Protein AF-A0AAW0AUB5-F1 (afdb_monomer_lite)

Radius of gyration: 12.85 Å; chains: 1; bound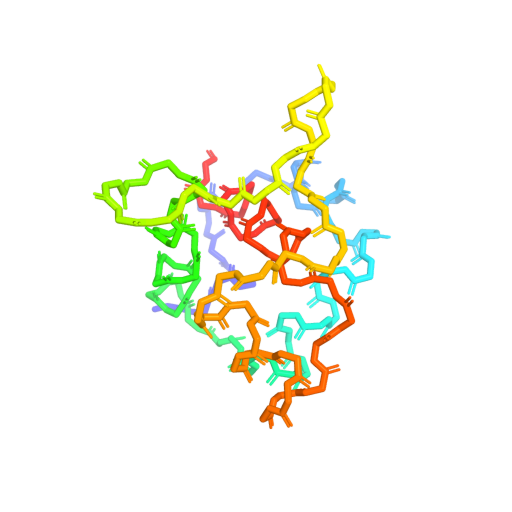ing box: 33×27×32 Å

Sequence (94 aa):
MPIWKHPGLRKSQYDQVARRHAIDCLRSNHKIRTVEDTMVIASRRTIVAQKPHTVNNSGIARQNCGCVSCRRDRDELGCKNPGKCIDTAQALIN

Secondary structure (DSSP, 8-state):
-BGGG-TTS-HHHHHHHHTSHHHHHHHHTS---BHHHHHHHHTS-S-SSSS---B-TTSPBPTT---HHHHHHHHTT--S-HHHHHHHHHHHH-

Foldseek 3Di:
DFLVPDPPFDPVLCVVLVPDPLVVLCCQQVVRGHLVSLCVLLVPDCDDDDARQDADPVRQRDQPGPDPVSVCSCPVRVDRRSRSNNVSSNSSND

Structure (mmCIF, N/CA/C/O backbone):
data_AF-A0AAW0AUB5-F1
#
_entry.id   AF-A0AAW0AUB5-F1
#
loop_
_atom_site.group_PDB
_atom_site.id
_atom_site.type_symbol
_atom_site.label_atom_id
_atom_site.label_alt_id
_atom_site.label_comp_id
_atom_site.label_asym_id
_atom_site.label_entity_id
_atom_site.label_seq_id
_atom_site.pdbx_PDB_ins_code
_atom_site.Cartn_x
_atom_site.Cartn_y
_atom_site.Cartn_z
_atom_site.occupancy
_atom_site.B_iso_or_equiv
_atom_site.auth_seq_id
_atom_site.auth_comp_id
_atom_site.auth_asym_id
_atom_site.auth_atom_id
_atom_site.pdbx_PDB_model_num
ATOM 1 N N . MET A 1 1 ? -1.048 -3.992 15.864 1.00 66.00 1 MET A N 1
ATOM 2 C CA . MET A 1 1 ? -2.498 -3.747 15.647 1.00 66.00 1 MET A CA 1
ATOM 3 C C . MET A 1 1 ? -2.888 -4.051 14.205 1.00 66.00 1 MET A C 1
ATOM 5 O O . MET A 1 1 ? -2.045 -3.862 13.329 1.00 66.00 1 MET A O 1
ATOM 9 N N . PRO A 1 2 ? -4.138 -4.479 13.939 1.00 77.19 2 PRO A N 1
ATOM 10 C CA . PRO A 1 2 ? -4.660 -4.599 12.580 1.00 77.19 2 PRO A CA 1
ATOM 11 C C . PRO A 1 2 ? -4.788 -3.224 11.914 1.00 77.19 2 PRO A C 1
ATOM 13 O O . PRO A 1 2 ? -5.439 -2.343 12.475 1.00 77.19 2 PRO A O 1
ATOM 16 N N . ILE A 1 3 ? -4.219 -3.044 10.717 1.00 75.56 3 ILE A N 1
ATOM 17 C CA . ILE A 1 3 ? -4.289 -1.756 9.993 1.00 75.56 3 ILE A CA 1
ATOM 18 C C . ILE A 1 3 ? -5.738 -1.364 9.665 1.00 75.56 3 ILE A C 1
ATOM 20 O O . ILE A 1 3 ? -6.131 -0.211 9.799 1.00 75.56 3 ILE A O 1
ATOM 24 N N . TRP A 1 4 ? -6.573 -2.352 9.344 1.00 75.06 4 TRP A N 1
ATOM 25 C CA . TRP A 1 4 ? -7.968 -2.176 8.923 1.00 75.06 4 TRP A CA 1
ATOM 26 C C . TRP A 1 4 ? -8.909 -1.644 10.010 1.00 75.06 4 TRP A C 1
ATOM 28 O O . TRP A 1 4 ? -10.039 -1.273 9.713 1.00 75.06 4 TRP A O 1
ATOM 38 N N . LYS A 1 5 ? -8.470 -1.658 11.271 1.00 71.38 5 LYS A N 1
ATOM 39 C CA . LYS A 1 5 ? -9.237 -1.175 12.428 1.00 71.38 5 LYS A CA 1
ATOM 40 C C . LYS A 1 5 ? -8.471 -0.100 13.202 1.00 71.38 5 LYS A C 1
ATOM 42 O O . LYS A 1 5 ? -8.754 0.127 14.375 1.00 71.38 5 LYS A O 1
ATOM 47 N N . HIS A 1 6 ? -7.454 0.507 12.589 1.00 67.56 6 HIS A N 1
ATOM 48 C CA . HIS A 1 6 ? -6.603 1.461 13.282 1.00 67.56 6 HIS A CA 1
ATOM 49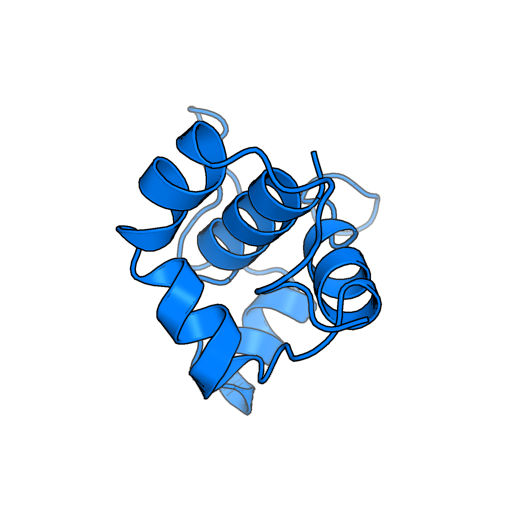 C C . HIS A 1 6 ? -7.374 2.765 13.570 1.00 67.56 6 HIS A C 1
ATOM 51 O O . HIS A 1 6 ? -7.888 3.371 12.633 1.00 67.56 6 HIS A O 1
ATOM 57 N N . PRO A 1 7 ? -7.452 3.232 14.831 1.00 63.44 7 PRO A N 1
ATOM 58 C CA . PRO A 1 7 ? -8.232 4.420 15.192 1.00 63.44 7 PRO A CA 1
ATOM 59 C C . PRO A 1 7 ? -7.663 5.722 14.611 1.00 63.44 7 PRO A C 1
ATOM 61 O O . PRO A 1 7 ? -8.402 6.684 14.433 1.00 63.44 7 PRO A O 1
ATOM 64 N N . GLY A 1 8 ? -6.369 5.750 14.269 1.00 65.94 8 GLY A N 1
ATOM 65 C CA . GLY A 1 8 ? -5.748 6.880 13.569 1.00 65.94 8 GLY A CA 1
ATOM 66 C C . GLY A 1 8 ? -6.105 6.971 12.080 1.00 65.94 8 GLY A C 1
ATOM 67 O O . GLY A 1 8 ? -5.755 7.952 11.435 1.00 65.94 8 GLY A O 1
ATOM 68 N N . LEU A 1 9 ? -6.792 5.970 11.521 1.00 69.31 9 LEU A N 1
ATOM 69 C CA . LEU A 1 9 ? -7.190 5.961 10.119 1.00 69.31 9 LEU A CA 1
ATOM 70 C C . LEU A 1 9 ? -8.429 6.845 9.930 1.00 69.31 9 LEU A C 1
ATOM 72 O O . LEU A 1 9 ? -9.528 6.491 10.366 1.00 69.31 9 LEU A O 1
ATOM 76 N N . ARG A 1 10 ? -8.283 8.006 9.277 1.00 71.75 10 ARG A N 1
ATOM 77 C CA . ARG A 1 10 ? -9.436 8.883 9.027 1.00 71.75 10 ARG A CA 1
ATOM 78 C C . ARG A 1 10 ? -10.399 8.188 8.070 1.00 71.75 10 ARG A C 1
ATOM 80 O O . ARG A 1 10 ? -10.032 7.820 6.954 1.00 71.75 10 ARG A O 1
ATOM 87 N N . LYS A 1 11 ? -11.662 8.065 8.482 1.00 70.12 11 LYS A N 1
ATOM 88 C CA . LYS A 1 11 ? -12.714 7.376 7.718 1.00 70.12 11 LYS A CA 1
ATOM 89 C C . LYS A 1 11 ? -12.841 7.886 6.273 1.00 70.12 11 LYS A C 1
ATOM 91 O O . LYS A 1 11 ? -12.963 7.086 5.357 1.00 70.12 11 LYS A O 1
ATOM 96 N N . SER A 1 12 ? -12.719 9.197 6.057 1.00 72.12 12 SER A N 1
ATOM 97 C CA . SER A 1 12 ? -12.785 9.811 4.723 1.00 72.12 12 SER A CA 1
ATOM 98 C C . SER A 1 12 ? -11.631 9.408 3.800 1.00 72.12 12 SER A C 1
ATOM 100 O O . SER A 1 12 ? -11.855 9.182 2.613 1.00 72.12 12 SER A O 1
ATOM 102 N N . GLN A 1 13 ? -10.409 9.292 4.327 1.00 69.75 13 GLN A N 1
ATOM 103 C CA . GLN A 1 13 ? -9.269 8.783 3.565 1.00 69.75 13 GLN A CA 1
ATOM 104 C C . GLN A 1 13 ? -9.473 7.301 3.278 1.00 69.75 13 GLN A C 1
ATOM 106 O O . GLN A 1 13 ? -9.383 6.903 2.120 1.00 69.75 13 GLN A O 1
ATOM 111 N N . TYR A 1 14 ? -9.839 6.507 4.291 1.00 73.56 14 TYR A N 1
ATOM 112 C CA . TYR A 1 14 ? -10.118 5.082 4.115 1.00 73.56 14 TYR A CA 1
ATOM 113 C C . TYR A 1 14 ? -11.153 4.828 3.020 1.00 73.56 14 TYR A C 1
ATOM 115 O O . TYR A 1 14 ? -10.886 4.029 2.132 1.00 73.56 14 TYR A O 1
ATOM 123 N N . ASP A 1 15 ? -12.273 5.550 3.007 1.00 73.25 15 ASP A N 1
ATOM 124 C CA . ASP A 1 15 ? -13.322 5.390 1.994 1.00 73.25 15 ASP A CA 1
ATOM 125 C C . ASP A 1 15 ? -12.826 5.723 0.573 1.00 73.25 15 ASP A C 1
ATOM 127 O O . ASP A 1 15 ? -13.246 5.094 -0.404 1.00 73.25 15 ASP A O 1
ATOM 131 N N . GLN A 1 16 ? -11.892 6.673 0.436 1.00 71.50 16 GLN A N 1
ATOM 132 C CA . GLN A 1 16 ? -11.257 6.996 -0.846 1.00 71.50 16 GLN A CA 1
ATOM 133 C C . GLN A 1 16 ? -10.286 5.907 -1.312 1.00 71.50 16 GLN A C 1
ATOM 135 O O . GLN A 1 16 ? -10.226 5.612 -2.510 1.00 71.50 16 GLN A O 1
ATOM 140 N N . VAL A 1 17 ? -9.510 5.310 -0.401 1.00 73.88 17 VAL A N 1
ATOM 141 C CA . VAL A 1 17 ? -8.569 4.237 -0.756 1.00 73.88 17 VAL A CA 1
ATOM 142 C C . VAL A 1 17 ? -9.258 2.879 -0.886 1.00 73.88 17 VAL A C 1
ATOM 144 O O . VAL A 1 17 ? -8.837 2.080 -1.718 1.00 73.88 17 VAL A O 1
ATOM 147 N N . ALA A 1 18 ? -10.336 2.622 -0.139 1.00 70.19 18 ALA A N 1
ATOM 148 C CA . ALA A 1 18 ? -11.077 1.355 -0.114 1.00 70.19 18 ALA A CA 1
ATOM 149 C C . ALA A 1 18 ? -11.697 1.006 -1.467 1.00 70.19 18 ALA A C 1
ATOM 151 O O . ALA A 1 18 ? -11.841 -0.164 -1.800 1.00 70.19 18 ALA A O 1
ATOM 152 N N . ARG A 1 19 ? -12.007 2.019 -2.281 1.00 68.00 19 ARG A N 1
ATOM 153 C CA . ARG A 1 19 ? -12.510 1.844 -3.652 1.00 68.00 19 ARG A CA 1
ATOM 154 C C . ARG A 1 19 ? -11.414 1.499 -4.662 1.00 68.00 19 ARG A C 1
ATOM 156 O O . ARG A 1 19 ? -11.708 1.252 -5.828 1.00 68.00 19 ARG A O 1
ATOM 163 N N . ARG A 1 20 ? -10.139 1.517 -4.261 1.00 78.00 20 ARG A N 1
ATOM 164 C CA . ARG A 1 20 ? -9.018 1.193 -5.146 1.00 78.00 20 ARG A CA 1
ATOM 165 C C . ARG A 1 20 ? -8.767 -0.311 -5.109 1.00 78.00 20 ARG A C 1
ATOM 167 O O . ARG A 1 20 ? -8.512 -0.865 -4.048 1.00 78.00 20 ARG A O 1
ATOM 174 N N . HIS A 1 21 ? -8.634 -0.929 -6.283 1.00 80.56 21 HIS A N 1
ATOM 175 C CA . HIS A 1 21 ? -8.159 -2.318 -6.430 1.00 80.56 21 HIS A CA 1
ATOM 176 C C . HIS A 1 21 ? -6.819 -2.606 -5.722 1.00 80.56 21 HIS A C 1
ATOM 178 O O . HIS A 1 21 ? -6.471 -3.757 -5.469 1.00 80.56 21 HIS A O 1
ATOM 184 N N . ALA A 1 22 ? -6.048 -1.561 -5.408 1.00 82.25 22 ALA A N 1
ATOM 185 C CA . ALA A 1 22 ? -4.832 -1.670 -4.619 1.00 82.25 22 ALA A CA 1
ATOM 186 C C . ALA A 1 22 ? -5.094 -2.188 -3.194 1.00 82.25 22 ALA A C 1
ATOM 188 O O . ALA A 1 22 ? -4.266 -2.937 -2.695 1.00 82.25 22 ALA A O 1
ATOM 189 N N . ILE A 1 23 ? -6.226 -1.864 -2.554 1.00 85.44 23 ILE A N 1
ATOM 190 C CA . ILE A 1 23 ? -6.537 -2.374 -1.207 1.00 85.44 23 ILE A CA 1
ATOM 191 C C . ILE A 1 23 ? -6.766 -3.883 -1.215 1.00 85.44 23 ILE A C 1
ATOM 193 O O . ILE A 1 23 ? -6.251 -4.583 -0.341 1.00 85.44 23 ILE A O 1
ATOM 197 N N . ASP A 1 24 ? -7.466 -4.389 -2.230 1.00 86.38 24 ASP A N 1
ATOM 198 C CA . ASP A 1 24 ? -7.670 -5.827 -2.387 1.00 86.38 24 ASP A CA 1
ATOM 199 C C . ASP A 1 24 ? -6.335 -6.521 -2.632 1.00 86.38 24 ASP A C 1
ATOM 201 O O . ASP A 1 24 ? -6.024 -7.496 -1.959 1.00 86.38 24 ASP A O 1
ATOM 205 N N . CYS A 1 25 ? -5.486 -5.952 -3.494 1.00 88.38 25 CYS A N 1
ATOM 206 C CA . CYS A 1 25 ? -4.140 -6.464 -3.745 1.00 88.38 25 CYS A CA 1
ATOM 207 C C . CYS A 1 25 ? -3.268 -6.465 -2.477 1.00 88.38 25 CYS A C 1
ATOM 209 O O . CYS A 1 25 ? -2.569 -7.442 -2.205 1.00 88.38 25 CYS A O 1
ATOM 211 N N . LEU A 1 26 ? -3.320 -5.405 -1.664 1.00 87.44 26 LEU A N 1
ATOM 212 C CA . LEU A 1 26 ? -2.606 -5.343 -0.386 1.00 87.44 26 LEU A CA 1
ATOM 213 C C . LEU A 1 26 ? -3.081 -6.447 0.574 1.00 87.44 26 LEU A C 1
ATOM 215 O O . LEU A 1 26 ? -2.270 -7.036 1.288 1.00 87.44 26 LEU A O 1
ATOM 219 N N . ARG A 1 27 ? -4.380 -6.765 0.564 1.00 87.19 27 ARG A N 1
ATOM 220 C CA . ARG A 1 27 ? -4.978 -7.787 1.430 1.00 87.19 27 ARG A CA 1
ATOM 221 C C . ARG A 1 27 ? -4.743 -9.215 0.930 1.00 87.19 27 ARG A C 1
ATOM 223 O O . ARG A 1 27 ? -4.425 -10.080 1.741 1.00 87.19 27 ARG A O 1
ATOM 230 N N . SER A 1 28 ? -4.912 -9.479 -0.365 1.00 88.56 28 SER A N 1
ATOM 231 C CA . SER A 1 28 ? -4.841 -10.826 -0.946 1.00 88.56 28 SER A CA 1
ATOM 232 C C . SER A 1 28 ? -3.419 -11.219 -1.332 1.00 88.56 28 SER A C 1
ATOM 234 O O . SER A 1 28 ? -2.940 -12.277 -0.930 1.00 88.56 28 SER A O 1
ATOM 236 N N . ASN A 1 29 ? -2.731 -10.353 -2.077 1.00 89.38 29 ASN A N 1
ATOM 237 C CA . ASN A 1 29 ? -1.453 -10.671 -2.708 1.00 89.38 29 ASN A CA 1
ATOM 238 C C . ASN A 1 29 ? -0.297 -10.349 -1.763 1.00 89.38 29 ASN A C 1
ATOM 240 O O . ASN A 1 29 ? 0.532 -11.209 -1.484 1.00 89.38 29 ASN A O 1
ATOM 244 N N . HIS A 1 30 ? -0.287 -9.139 -1.19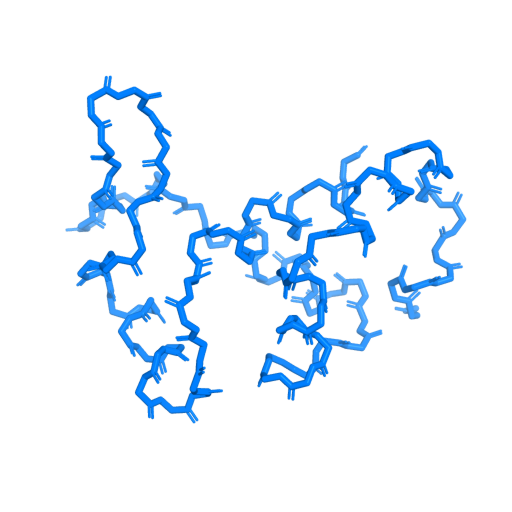5 1.00 85.75 30 HIS A N 1
ATOM 245 C CA . HIS A 1 30 ? 0.731 -8.735 -0.217 1.00 85.75 30 HIS A CA 1
ATOM 246 C C . HIS A 1 30 ? 0.436 -9.220 1.210 1.00 85.75 30 HIS A C 1
ATOM 248 O O . HIS A 1 30 ? 1.295 -9.097 2.077 1.00 85.75 30 HIS A O 1
ATOM 254 N N . LYS A 1 31 ? -0.759 -9.781 1.458 1.00 87.88 31 LYS A N 1
ATOM 255 C CA . LYS A 1 31 ? -1.179 -10.380 2.739 1.00 87.88 31 LYS A CA 1
ATOM 256 C C . LYS A 1 31 ? -0.976 -9.470 3.958 1.00 87.88 31 LYS A C 1
ATOM 258 O O . LYS A 1 31 ? -0.715 -9.953 5.058 1.00 87.88 31 LYS A O 1
ATOM 263 N N . ILE A 1 32 ? -1.147 -8.162 3.779 1.00 87.25 32 ILE A N 1
ATOM 264 C CA . ILE A 1 32 ? -0.960 -7.164 4.834 1.00 87.25 32 ILE A CA 1
ATOM 265 C C . ILE A 1 32 ? -2.049 -7.313 5.892 1.00 87.25 32 ILE A C 1
ATOM 267 O O . ILE A 1 32 ? -3.251 -7.224 5.608 1.00 87.25 32 ILE A O 1
ATOM 271 N N . ARG A 1 33 ? -1.623 -7.512 7.141 1.00 85.06 33 ARG A N 1
ATOM 272 C CA . ARG A 1 33 ? -2.529 -7.674 8.285 1.00 85.06 33 ARG A CA 1
ATOM 273 C C . ARG A 1 33 ? -2.319 -6.594 9.328 1.00 85.06 33 ARG A C 1
ATOM 275 O O . ARG A 1 33 ? -3.290 -6.171 9.957 1.00 85.06 33 ARG A O 1
ATOM 282 N N . THR A 1 34 ? -1.088 -6.129 9.494 1.00 86.38 34 THR A N 1
ATOM 283 C CA . THR A 1 34 ? -0.716 -5.203 10.560 1.00 86.38 34 THR A CA 1
ATOM 284 C C . THR A 1 34 ? -0.343 -3.816 10.039 1.00 86.38 34 THR A C 1
ATOM 286 O O . THR A 1 34 ? -0.074 -3.609 8.854 1.00 86.38 34 THR A O 1
ATOM 289 N N . VAL A 1 35 ? -0.348 -2.835 10.947 1.00 83.25 35 VAL A N 1
ATOM 290 C CA . VAL A 1 35 ? 0.173 -1.487 10.663 1.00 83.25 35 VAL A CA 1
ATOM 291 C C . VAL A 1 35 ? 1.651 -1.555 10.276 1.00 83.25 35 VAL A C 1
ATOM 293 O O . VAL A 1 35 ? 2.069 -0.860 9.360 1.00 83.25 35 VAL A O 1
ATOM 296 N N . GLU A 1 36 ? 2.418 -2.438 10.912 1.00 83.50 36 GLU A N 1
ATOM 297 C CA . GLU A 1 36 ? 3.838 -2.636 10.626 1.00 83.50 36 GLU A CA 1
ATOM 298 C C . GLU A 1 36 ? 4.073 -3.147 9.201 1.00 83.50 36 GLU A C 1
ATOM 300 O O . GLU A 1 36 ? 4.833 -2.530 8.460 1.00 83.50 36 GLU A O 1
ATOM 305 N N . ASP A 1 37 ? 3.324 -4.161 8.756 1.00 85.06 37 ASP A N 1
ATOM 306 C CA . ASP A 1 37 ? 3.358 -4.634 7.361 1.00 85.06 37 ASP A CA 1
ATOM 307 C C . ASP A 1 37 ? 3.055 -3.496 6.371 1.00 85.06 37 ASP A C 1
ATOM 309 O O . ASP A 1 37 ? 3.665 -3.374 5.304 1.00 85.06 37 ASP A O 1
ATOM 313 N N . THR A 1 38 ? 2.102 -2.635 6.739 1.00 85.56 38 THR A N 1
ATOM 314 C CA . THR A 1 38 ? 1.700 -1.486 5.920 1.00 85.56 38 THR A CA 1
ATOM 315 C C . THR A 1 38 ? 2.818 -0.450 5.864 1.00 85.56 38 THR A C 1
ATOM 317 O O . THR A 1 38 ? 3.123 0.048 4.783 1.00 85.56 38 THR A O 1
ATOM 320 N N . MET A 1 39 ? 3.481 -0.172 6.989 1.00 83.81 39 MET A N 1
ATOM 321 C CA . MET A 1 39 ? 4.645 0.713 7.055 1.00 83.81 39 MET A CA 1
ATOM 322 C C . MET A 1 39 ? 5.822 0.163 6.252 1.00 83.81 39 MET A C 1
ATOM 324 O O . MET A 1 39 ? 6.466 0.929 5.541 1.00 83.81 39 MET A O 1
ATOM 328 N N . VAL A 1 40 ? 6.085 -1.146 6.283 1.00 85.69 40 VAL A N 1
ATOM 329 C CA . VAL A 1 40 ? 7.120 -1.783 5.451 1.00 85.69 40 VAL A CA 1
ATOM 330 C C . VAL A 1 40 ? 6.847 -1.555 3.967 1.00 85.69 40 VAL A C 1
ATOM 332 O O . VAL A 1 40 ? 7.772 -1.273 3.216 1.00 85.69 40 VAL A O 1
ATOM 335 N N . ILE A 1 41 ? 5.593 -1.639 3.522 1.00 84.88 41 ILE A N 1
ATOM 336 C CA . ILE A 1 41 ? 5.235 -1.399 2.116 1.00 84.88 41 ILE A CA 1
ATOM 337 C C . ILE A 1 41 ? 5.265 0.097 1.785 1.00 84.88 41 ILE A C 1
ATOM 339 O O . ILE A 1 41 ? 5.813 0.484 0.757 1.00 84.88 41 ILE A O 1
ATOM 343 N N . ALA A 1 42 ? 4.734 0.949 2.659 1.00 82.38 42 ALA A N 1
ATOM 344 C CA . ALA A 1 42 ? 4.694 2.398 2.475 1.00 82.38 42 ALA A CA 1
ATOM 345 C C . ALA A 1 42 ? 6.092 3.046 2.504 1.00 82.38 42 ALA A C 1
ATOM 347 O O . ALA A 1 42 ? 6.346 4.037 1.813 1.00 82.38 42 ALA A O 1
ATOM 348 N N . SER A 1 43 ? 7.009 2.470 3.287 1.00 77.81 43 SER A N 1
ATOM 349 C CA . SER A 1 43 ? 8.412 2.884 3.398 1.00 77.81 43 SER A CA 1
ATOM 350 C C . SER A 1 43 ? 9.279 2.414 2.235 1.00 77.81 43 SER A C 1
ATOM 352 O O . SER A 1 43 ? 10.409 2.894 2.113 1.00 77.81 43 SER A O 1
ATOM 354 N N . ARG A 1 44 ? 8.754 1.573 1.324 1.00 75.88 44 ARG A N 1
ATOM 355 C CA . ARG A 1 44 ? 9.338 1.340 -0.010 1.00 75.88 44 ARG A CA 1
ATOM 356 C C . ARG A 1 44 ? 9.176 2.623 -0.822 1.00 75.88 44 ARG A C 1
ATOM 358 O O . ARG A 1 44 ? 8.383 2.702 -1.755 1.00 75.88 44 ARG A O 1
ATOM 365 N N . ARG A 1 45 ? 9.887 3.675 -0.411 1.00 58.75 45 ARG A N 1
ATOM 366 C CA . ARG A 1 45 ? 9.875 4.972 -1.068 1.00 58.75 45 ARG A CA 1
ATOM 367 C C . ARG A 1 45 ? 10.275 4.749 -2.516 1.00 58.75 45 ARG A C 1
ATOM 369 O O . ARG A 1 45 ? 11.336 4.211 -2.818 1.00 58.75 45 ARG A O 1
ATOM 376 N N . THR A 1 46 ? 9.450 5.288 -3.399 1.00 53.44 46 THR A N 1
ATOM 377 C CA . THR A 1 46 ? 9.713 5.499 -4.824 1.00 53.44 46 THR A CA 1
ATOM 378 C C . THR A 1 46 ? 11.010 6.288 -5.091 1.00 53.44 46 THR A C 1
ATOM 380 O O . THR A 1 46 ? 11.485 6.323 -6.226 1.00 53.44 46 THR A O 1
ATOM 383 N N . ILE A 1 47 ? 11.611 6.869 -4.043 1.00 46.81 47 ILE A N 1
ATOM 384 C CA . ILE A 1 47 ? 12.725 7.815 -4.064 1.00 46.81 47 ILE A CA 1
ATOM 385 C C . ILE A 1 47 ? 13.764 7.446 -2.983 1.00 46.81 47 ILE A C 1
ATOM 387 O O . ILE A 1 47 ? 13.866 8.169 -2.005 1.00 46.81 47 ILE A O 1
ATOM 391 N N . VAL A 1 48 ? 14.533 6.351 -3.083 1.00 42.38 48 VAL A N 1
ATOM 392 C CA . VAL A 1 48 ? 15.850 6.278 -2.399 1.00 42.38 48 VAL A CA 1
ATOM 393 C C . VAL A 1 48 ? 16.859 5.418 -3.195 1.00 42.38 48 VAL A C 1
ATOM 395 O O . VAL A 1 48 ? 16.811 4.193 -3.225 1.00 42.38 48 VAL A O 1
ATOM 398 N N . ALA A 1 49 ? 17.790 6.133 -3.827 1.00 41.75 49 ALA A N 1
ATOM 399 C CA . ALA A 1 49 ? 19.234 5.884 -3.936 1.00 41.75 49 ALA A CA 1
ATOM 400 C C . ALA A 1 49 ? 19.891 4.834 -4.855 1.00 41.75 49 ALA A C 1
ATOM 402 O O . ALA A 1 49 ? 21.092 4.994 -5.033 1.00 41.75 49 ALA A O 1
ATOM 403 N N . GLN A 1 50 ? 19.248 3.846 -5.499 1.00 42.22 50 GLN A N 1
ATOM 404 C CA . GLN A 1 50 ? 20.025 2.982 -6.438 1.00 42.22 50 GLN A CA 1
ATOM 405 C C . GLN A 1 50 ? 19.375 2.632 -7.783 1.00 42.22 50 GLN A C 1
ATOM 407 O O . GLN A 1 50 ? 20.096 2.475 -8.763 1.00 42.22 50 GLN A O 1
ATOM 412 N N . LYS A 1 51 ? 18.043 2.619 -7.892 1.00 47.28 51 LYS A N 1
ATOM 413 C CA . LYS A 1 51 ? 17.293 2.723 -9.161 1.00 47.28 51 LYS A CA 1
ATOM 414 C C . LYS A 1 51 ? 15.943 3.370 -8.830 1.00 47.28 51 LYS A C 1
ATOM 416 O O . LYS A 1 51 ? 15.162 2.728 -8.126 1.00 47.28 51 LYS A O 1
ATOM 421 N N . PRO A 1 52 ? 15.661 4.615 -9.255 1.00 53.03 52 PRO A N 1
ATOM 422 C CA . PRO A 1 52 ? 14.395 5.266 -8.931 1.00 53.03 52 PRO A CA 1
ATOM 423 C C . PRO A 1 52 ? 13.241 4.421 -9.468 1.00 53.03 52 PRO A C 1
ATOM 425 O O . PRO A 1 52 ? 13.353 3.812 -10.540 1.00 53.03 52 PRO A O 1
ATOM 428 N N . HIS A 1 53 ? 12.126 4.367 -8.732 1.00 57.44 53 HIS A N 1
ATOM 429 C CA . HIS A 1 53 ? 10.904 3.860 -9.340 1.00 57.44 53 HIS A CA 1
ATOM 430 C C . HIS A 1 53 ? 10.685 4.657 -10.621 1.00 57.44 53 HIS A C 1
ATOM 432 O O . HIS A 1 53 ? 10.728 5.886 -10.602 1.00 57.44 53 HIS A O 1
ATOM 438 N N . THR A 1 54 ? 10.505 3.968 -11.746 1.00 56.28 54 THR A N 1
ATOM 439 C CA . THR A 1 54 ? 10.232 4.665 -13.001 1.00 56.28 54 THR A CA 1
ATOM 440 C C . THR A 1 54 ? 8.846 5.273 -12.857 1.00 56.28 54 THR A C 1
ATOM 442 O O . THR A 1 54 ? 7.832 4.590 -12.966 1.00 56.28 54 THR A O 1
ATOM 445 N N . VAL A 1 55 ? 8.800 6.551 -12.504 1.00 59.00 55 VAL A N 1
ATOM 446 C CA . VAL A 1 55 ? 7.594 7.366 -12.571 1.00 59.00 55 VAL A CA 1
ATOM 447 C C . VAL A 1 55 ? 7.414 7.821 -14.019 1.00 59.00 55 VAL A C 1
ATOM 449 O O . VAL A 1 55 ? 8.351 7.815 -14.826 1.00 59.00 55 VAL A O 1
ATOM 452 N N . ASN A 1 56 ? 6.184 8.102 -14.429 1.00 58.75 56 ASN A N 1
ATOM 453 C CA . ASN A 1 56 ? 5.964 8.822 -15.681 1.00 58.75 56 ASN A CA 1
ATOM 454 C C . ASN A 1 56 ? 6.332 10.311 -15.500 1.00 58.75 56 ASN A C 1
ATOM 456 O O . ASN A 1 56 ? 6.596 10.757 -14.384 1.00 58.75 56 ASN A O 1
ATOM 460 N N . ASN A 1 57 ? 6.320 11.090 -16.586 1.00 56.81 57 ASN A N 1
ATOM 461 C CA . ASN A 1 57 ? 6.597 12.536 -16.537 1.00 56.81 57 ASN A CA 1
ATOM 462 C C . ASN A 1 57 ? 5.612 13.318 -15.639 1.00 56.81 57 ASN A C 1
ATOM 464 O O . ASN A 1 57 ? 5.863 14.471 -15.319 1.00 56.81 57 ASN A O 1
ATOM 468 N N . SER A 1 58 ? 4.508 12.693 -15.218 1.00 54.69 58 SER A N 1
ATOM 469 C CA . SER A 1 58 ? 3.500 13.255 -14.313 1.00 54.69 58 SER A CA 1
ATOM 470 C C . SER A 1 58 ? 3.736 12.894 -12.838 1.00 54.69 58 SER A C 1
ATOM 472 O O . SER A 1 58 ? 2.872 13.162 -12.009 1.00 54.69 58 SER A O 1
ATOM 474 N N . GLY A 1 59 ? 4.854 12.239 -12.498 1.00 59.91 59 GLY A N 1
ATOM 475 C CA . GLY A 1 59 ? 5.169 11.826 -11.124 1.00 59.91 59 GLY A CA 1
ATOM 476 C C . GLY A 1 59 ? 4.387 10.604 -10.624 1.00 59.91 59 GLY A C 1
ATOM 477 O O . GLY A 1 59 ? 4.495 10.243 -9.456 1.00 59.91 59 GLY A O 1
ATOM 478 N N . ILE A 1 60 ? 3.621 9.935 -11.490 1.00 59.47 60 ILE A N 1
ATOM 479 C CA . ILE A 1 60 ? 2.820 8.754 -11.149 1.00 59.47 60 ILE A CA 1
ATOM 480 C C . ILE A 1 60 ? 3.681 7.499 -11.307 1.00 59.47 60 ILE A C 1
ATOM 482 O O . ILE A 1 60 ? 4.331 7.299 -12.339 1.00 59.47 60 ILE A O 1
ATOM 486 N N . ALA A 1 61 ? 3.652 6.614 -10.308 1.00 62.78 61 ALA A N 1
ATOM 487 C CA . ALA A 1 61 ? 4.347 5.334 -10.359 1.00 62.78 61 ALA A CA 1
ATOM 488 C C . ALA A 1 61 ? 3.864 4.481 -11.548 1.00 62.78 61 ALA A C 1
ATOM 490 O O . ALA A 1 61 ? 2.669 4.203 -11.699 1.00 62.78 61 ALA A O 1
ATOM 491 N N . ARG A 1 62 ? 4.794 4.037 -12.408 1.00 67.56 62 ARG A N 1
ATOM 492 C CA . ARG A 1 62 ? 4.448 3.164 -13.537 1.00 67.56 62 ARG A CA 1
ATOM 493 C C . ARG A 1 62 ? 3.996 1.790 -13.046 1.00 67.56 62 ARG A C 1
ATOM 495 O O . ARG A 1 62 ? 4.572 1.218 -12.121 1.00 67.56 62 ARG A O 1
ATOM 502 N N . GLN A 1 63 ? 3.021 1.223 -13.756 1.00 69.00 63 GLN A N 1
ATOM 503 C CA . GLN A 1 63 ? 2.518 -0.140 -13.532 1.00 69.00 63 GLN A CA 1
ATOM 504 C C . GLN A 1 63 ? 3.625 -1.199 -13.626 1.00 69.00 63 GLN A C 1
ATOM 506 O O . GLN A 1 63 ? 3.635 -2.169 -12.874 1.00 69.00 63 GLN A O 1
ATOM 511 N N . ASN A 1 64 ? 4.582 -0.991 -14.527 1.00 70.44 64 ASN A N 1
ATOM 512 C CA . ASN A 1 64 ? 5.659 -1.920 -14.846 1.00 70.44 64 ASN A CA 1
ATOM 513 C C . ASN A 1 64 ? 7.006 -1.507 -14.239 1.00 70.44 64 ASN A C 1
ATOM 515 O O . ASN A 1 64 ? 8.048 -1.801 -14.829 1.00 70.44 64 ASN A O 1
ATOM 519 N N . CYS A 1 65 ? 6.998 -0.829 -13.084 1.00 75.50 65 CYS A N 1
ATOM 520 C CA . CYS A 1 65 ? 8.222 -0.351 -12.451 1.00 75.50 65 CYS A CA 1
ATOM 521 C C . CYS A 1 65 ? 9.307 -1.446 -12.416 1.00 75.50 65 CYS A C 1
ATOM 523 O O . CYS A 1 65 ? 9.092 -2.559 -11.926 1.00 75.50 65 CYS A O 1
ATOM 525 N N . GLY A 1 66 ? 10.478 -1.123 -12.971 1.00 71.44 66 GLY A N 1
ATOM 526 C CA . GLY A 1 66 ? 11.609 -2.042 -13.111 1.00 71.44 66 GLY A CA 1
ATOM 527 C C . GLY A 1 66 ? 12.413 -2.275 -11.830 1.00 71.44 66 GLY A C 1
ATOM 528 O O . GLY A 1 66 ? 13.442 -2.947 -11.896 1.00 71.44 66 GLY A O 1
ATOM 529 N N . CYS A 1 67 ? 11.979 -1.717 -10.695 1.00 75.94 67 CYS A N 1
ATOM 530 C CA . CYS A 1 67 ? 12.655 -1.865 -9.411 1.00 75.94 67 CYS A CA 1
ATOM 531 C C . CYS A 1 67 ? 12.634 -3.329 -8.936 1.00 75.94 67 CYS A C 1
ATOM 533 O O . CYS A 1 67 ? 11.678 -4.051 -9.223 1.00 75.94 67 CYS A O 1
ATOM 535 N N . VAL A 1 68 ? 13.668 -3.774 -8.211 1.00 80.38 68 VAL A N 1
ATOM 536 C CA . VAL A 1 68 ? 13.786 -5.177 -7.761 1.00 80.38 68 VAL A CA 1
ATOM 537 C C . VAL A 1 68 ? 12.592 -5.571 -6.892 1.00 80.38 68 VAL A C 1
ATOM 539 O O . VAL A 1 68 ? 11.963 -6.586 -7.162 1.00 80.38 68 VAL A O 1
ATOM 542 N N . SER A 1 69 ? 12.206 -4.727 -5.933 1.00 80.06 69 SER A N 1
ATOM 543 C CA . SER A 1 69 ? 11.050 -4.972 -5.060 1.00 80.06 69 SER A CA 1
ATOM 544 C C . SER A 1 69 ? 9.735 -5.057 -5.842 1.00 80.06 69 SER A C 1
ATOM 546 O O . SER A 1 69 ? 8.927 -5.942 -5.607 1.00 80.06 69 SE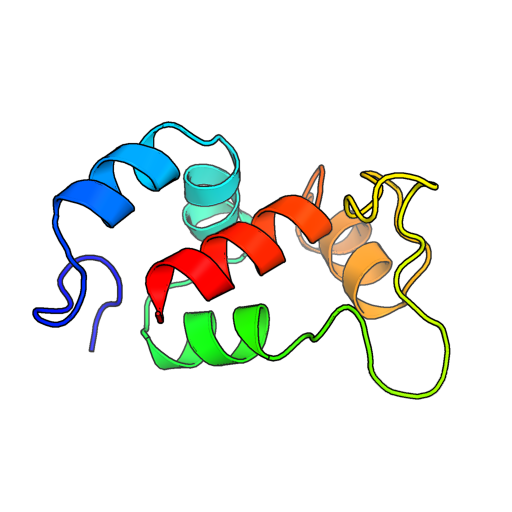R A O 1
ATOM 548 N N . CYS A 1 70 ? 9.547 -4.187 -6.834 1.00 80.06 70 CYS A N 1
ATOM 549 C CA . CYS A 1 70 ? 8.366 -4.137 -7.693 1.00 80.06 70 CYS A CA 1
ATOM 550 C C . CYS A 1 70 ? 8.280 -5.360 -8.597 1.00 80.06 70 CYS A C 1
ATOM 552 O O . CYS A 1 70 ? 7.203 -5.879 -8.859 1.00 80.06 70 CYS A O 1
ATOM 554 N N . ARG A 1 71 ? 9.422 -5.782 -9.143 1.00 82.50 71 ARG A N 1
ATOM 555 C CA . ARG A 1 71 ?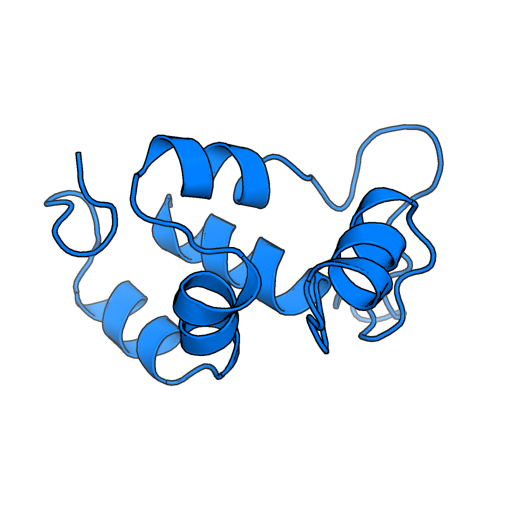 9.523 -6.988 -9.955 1.00 82.50 71 ARG A CA 1
ATOM 556 C C . ARG A 1 71 ? 9.197 -8.206 -9.101 1.00 82.50 71 ARG A C 1
ATOM 558 O O . ARG A 1 71 ? 8.317 -8.963 -9.471 1.00 82.50 71 ARG A O 1
ATOM 565 N N . ARG A 1 72 ? 9.800 -8.301 -7.917 1.00 84.12 72 ARG A N 1
ATOM 566 C CA . ARG A 1 72 ? 9.517 -9.350 -6.940 1.00 84.12 72 ARG A CA 1
ATOM 567 C C . ARG A 1 72 ? 8.035 -9.408 -6.567 1.00 84.12 72 ARG A C 1
ATOM 569 O O . ARG A 1 72 ? 7.442 -10.473 -6.610 1.00 84.12 72 ARG A O 1
ATOM 576 N N . ASP A 1 73 ? 7.410 -8.269 -6.279 1.00 86.38 73 ASP A N 1
ATOM 577 C CA . ASP A 1 73 ? 5.980 -8.215 -5.960 1.00 86.38 73 ASP A CA 1
ATOM 578 C C . ASP A 1 73 ? 5.100 -8.674 -7.145 1.00 86.38 73 ASP A C 1
ATOM 580 O O . ASP A 1 73 ? 4.042 -9.269 -6.942 1.00 86.38 73 ASP A O 1
ATOM 584 N N . ARG A 1 74 ? 5.510 -8.417 -8.394 1.00 86.56 74 ARG A N 1
ATOM 585 C CA . ARG A 1 74 ? 4.794 -8.910 -9.584 1.00 86.56 74 ARG A CA 1
ATOM 586 C C . ARG A 1 74 ? 4.983 -10.412 -9.780 1.00 86.56 74 ARG A C 1
ATOM 588 O O . ARG A 1 74 ? 3.997 -11.116 -9.974 1.00 86.56 74 ARG A O 1
ATOM 595 N N . ASP A 1 75 ? 6.225 -10.873 -9.704 1.00 87.12 75 ASP A N 1
ATOM 596 C CA . ASP A 1 75 ? 6.613 -12.236 -10.065 1.00 87.12 75 ASP A CA 1
ATOM 597 C C . ASP A 1 75 ? 6.273 -13.240 -8.951 1.00 87.12 75 ASP A C 1
ATOM 599 O O . ASP A 1 75 ? 5.784 -14.329 -9.232 1.00 87.12 75 ASP A O 1
ATOM 603 N N . GLU A 1 76 ? 6.475 -12.871 -7.681 1.00 87.62 76 GLU A N 1
ATOM 604 C CA . GLU A 1 76 ? 6.245 -13.758 -6.530 1.00 87.62 76 GLU A CA 1
ATOM 605 C C . GLU A 1 76 ? 4.847 -13.606 -5.920 1.00 87.62 76 GLU A C 1
ATOM 607 O O . GLU A 1 76 ? 4.279 -14.584 -5.438 1.00 87.62 76 GLU A O 1
ATOM 612 N N . LEU A 1 77 ? 4.282 -12.391 -5.907 1.00 86.38 77 LEU A N 1
ATOM 613 C CA . LEU A 1 77 ? 2.990 -12.119 -5.256 1.00 86.38 77 LEU A CA 1
ATOM 614 C C . LEU A 1 77 ? 1.838 -11.941 -6.255 1.00 86.38 77 LEU A C 1
ATOM 616 O O . LEU A 1 77 ? 0.689 -11.788 -5.843 1.00 86.38 77 LEU A O 1
ATOM 620 N N . GLY A 1 78 ? 2.113 -11.915 -7.563 1.00 86.94 78 GLY A N 1
ATOM 621 C CA . GLY A 1 78 ? 1.095 -11.666 -8.587 1.00 86.94 78 GLY A CA 1
ATOM 622 C C . GLY A 1 78 ? 0.492 -10.258 -8.518 1.00 86.94 78 GLY A C 1
ATOM 623 O O . GLY A 1 78 ? -0.629 -10.028 -8.982 1.00 86.94 78 GLY A O 1
ATOM 624 N N . CYS A 1 79 ? 1.183 -9.295 -7.897 1.00 86.69 79 CYS A N 1
ATOM 625 C CA . CYS A 1 79 ? 0.741 -7.903 -7.876 1.00 86.69 79 CYS A CA 1
ATOM 626 C C . CYS A 1 79 ? 0.733 -7.348 -9.304 1.00 86.69 79 CYS A C 1
ATOM 628 O O . CYS A 1 79 ? 1.706 -7.493 -10.024 1.00 86.69 79 CYS A O 1
ATOM 630 N N . LYS A 1 80 ? -0.340 -6.684 -9.746 1.00 84.19 80 LYS A N 1
ATOM 631 C CA . LYS A 1 80 ? -0.388 -6.100 -11.105 1.00 84.19 80 LYS A CA 1
ATOM 632 C C . LYS A 1 80 ? 0.231 -4.705 -11.180 1.00 84.19 80 LYS A C 1
ATOM 634 O O . LYS A 1 80 ? 0.687 -4.283 -12.237 1.00 84.19 80 LYS A O 1
ATOM 639 N N . ASN A 1 81 ? 0.210 -3.967 -10.071 1.00 83.94 81 ASN A N 1
ATOM 640 C CA . ASN A 1 81 ? 0.755 -2.615 -9.994 1.00 83.94 81 ASN A CA 1
ATOM 641 C C . ASN A 1 81 ? 1.273 -2.320 -8.574 1.00 83.94 81 ASN A C 1
ATOM 643 O O . ASN A 1 81 ? 0.530 -1.778 -7.746 1.00 83.94 81 ASN A O 1
ATOM 647 N N . PRO A 1 82 ? 2.550 -2.637 -8.303 1.00 83.19 82 PRO A N 1
ATOM 648 C CA . PRO A 1 82 ? 3.165 -2.400 -6.999 1.00 83.19 82 PRO A CA 1
ATOM 649 C C . PRO A 1 82 ? 3.196 -0.917 -6.617 1.00 83.19 82 PRO A C 1
ATOM 651 O O . PRO A 1 82 ? 3.039 -0.586 -5.448 1.00 83.19 82 PRO A O 1
ATOM 654 N N . GLY A 1 83 ? 3.325 -0.011 -7.594 1.00 79.94 83 GLY A N 1
ATOM 655 C CA . GLY A 1 83 ? 3.344 1.435 -7.351 1.00 79.94 83 GLY A CA 1
ATOM 656 C C . GLY A 1 83 ? 2.062 1.930 -6.684 1.00 79.94 83 GLY A C 1
ATOM 657 O O . GLY A 1 83 ? 2.110 2.537 -5.621 1.00 79.94 83 GLY A O 1
ATOM 658 N N . LYS A 1 84 ? 0.900 1.553 -7.231 1.00 81.06 84 LYS A N 1
ATOM 659 C CA . LYS A 1 84 ? -0.398 1.884 -6.617 1.00 81.06 84 LYS A CA 1
ATOM 660 C C . LYS A 1 84 ? -0.572 1.272 -5.227 1.00 81.06 84 LYS A C 1
ATOM 662 O O . LYS A 1 84 ? -1.275 1.854 -4.404 1.00 81.06 84 LYS A O 1
ATOM 667 N N . CYS A 1 85 ? 0.018 0.104 -4.977 1.00 85.50 85 CYS A N 1
ATOM 668 C CA . CYS A 1 85 ? -0.027 -0.553 -3.671 1.00 85.50 85 CYS A CA 1
ATOM 669 C C . CYS A 1 85 ? 0.790 0.231 -2.635 1.00 85.50 85 CYS A C 1
ATOM 671 O O . CYS A 1 85 ? 0.299 0.457 -1.534 1.00 85.50 85 CYS A O 1
ATOM 673 N N . ILE A 1 86 ? 1.970 0.726 -3.013 1.00 84.00 86 ILE A N 1
ATOM 674 C CA . ILE A 1 86 ? 2.813 1.588 -2.171 1.00 84.00 86 ILE A CA 1
ATOM 675 C C . ILE A 1 86 ? 2.113 2.921 -1.882 1.00 84.00 86 ILE A C 1
ATOM 677 O O . ILE A 1 86 ? 1.984 3.290 -0.718 1.00 84.00 86 ILE A O 1
ATOM 681 N N . ASP A 1 87 ? 1.583 3.597 -2.907 1.00 80.31 87 ASP A N 1
ATOM 682 C CA . ASP A 1 87 ? 0.864 4.871 -2.739 1.00 80.31 87 ASP A CA 1
ATOM 683 C C . ASP A 1 87 ? -0.368 4.705 -1.833 1.00 80.31 87 ASP A C 1
ATOM 685 O O . ASP A 1 87 ? -0.687 5.554 -1.001 1.00 80.31 87 ASP A O 1
ATOM 689 N N . THR A 1 88 ? -1.074 3.581 -1.982 1.00 83.75 88 THR A N 1
ATOM 690 C CA . THR A 1 88 ? -2.239 3.247 -1.153 1.00 83.75 88 THR A CA 1
ATOM 691 C C . THR A 1 88 ? -1.824 2.922 0.279 1.00 83.75 88 THR A C 1
ATOM 693 O O . THR A 1 88 ? -2.481 3.380 1.205 1.00 83.75 88 THR A O 1
ATOM 696 N N . ALA A 1 89 ? -0.720 2.200 0.483 1.00 84.81 89 ALA A N 1
ATOM 697 C CA . ALA A 1 89 ? -0.180 1.939 1.813 1.00 84.81 89 ALA A CA 1
ATOM 698 C 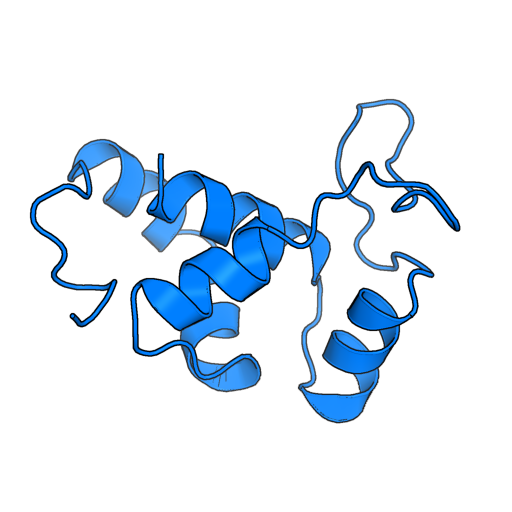C . ALA A 1 89 ? 0.260 3.235 2.512 1.00 84.81 89 ALA A C 1
ATOM 700 O O . ALA A 1 89 ? -0.029 3.403 3.691 1.00 84.81 89 ALA A O 1
ATOM 701 N N . GLN A 1 90 ? 0.878 4.178 1.790 1.00 81.12 90 GLN A N 1
ATOM 702 C CA . GLN A 1 90 ? 1.210 5.507 2.317 1.00 81.12 90 GLN A CA 1
ATOM 703 C C . GLN A 1 90 ? -0.040 6.283 2.735 1.00 81.12 90 GLN A C 1
ATOM 705 O O . GLN A 1 90 ? -0.072 6.846 3.823 1.00 81.12 90 GLN A O 1
ATOM 710 N N . ALA A 1 91 ? -1.092 6.260 1.915 1.00 79.19 91 ALA A N 1
ATOM 711 C CA . ALA A 1 91 ? -2.367 6.891 2.249 1.00 79.19 91 ALA A CA 1
ATOM 712 C C . ALA A 1 91 ? -3.102 6.226 3.432 1.00 79.19 91 ALA A C 1
ATOM 714 O O . ALA A 1 91 ? -4.009 6.833 3.988 1.00 79.19 91 ALA A O 1
ATOM 715 N N . LEU A 1 92 ? -2.751 4.988 3.803 1.00 79.38 92 LEU A N 1
ATOM 716 C CA . LEU A 1 92 ? -3.315 4.292 4.967 1.00 79.38 92 LEU A CA 1
ATOM 717 C C . LEU A 1 92 ? -2.596 4.623 6.283 1.00 79.38 92 LEU A C 1
ATOM 719 O O . LEU A 1 92 ? -3.156 4.375 7.347 1.00 79.38 92 LEU A O 1
ATOM 723 N N . ILE A 1 93 ? -1.363 5.132 6.230 1.00 77.38 93 ILE A N 1
ATOM 724 C CA . ILE A 1 93 ? -0.565 5.448 7.426 1.00 77.38 93 ILE A CA 1
ATOM 725 C C . ILE A 1 93 ? -0.418 6.957 7.691 1.00 77.38 93 ILE A C 1
ATOM 727 O O . ILE A 1 93 ? 0.124 7.316 8.733 1.00 77.38 93 ILE A O 1
ATOM 731 N N . ASN A 1 94 ? -0.891 7.814 6.775 1.00 64.12 94 ASN A N 1
ATOM 732 C CA . ASN A 1 94 ? -0.903 9.285 6.868 1.00 64.12 94 ASN A CA 1
ATOM 733 C C . ASN A 1 94 ? -2.311 9.829 7.122 1.00 64.12 94 ASN A C 1
ATOM 735 O O . ASN A 1 94 ? -2.458 10.709 7.996 1.00 64.12 94 ASN A O 1
#

Organism: NCBI:txid2862362

pLDDT: mean 74.75, std 12.16, range [41.75, 89.38]